Protein AF-A0A3A8SS41-F1 (afdb_monomer)

Sequence (146 aa):
SRAIELEPREVLAYDTLGFSLFLRGLQVAREGGDPGASWDESMAQLTRALELEPAYPWGHNDLALVHRWKGNHQREHGLDPRPEYEASGKHLRLALRTDPRYLFAHSNLAELHNSLGTYALSRGEDPSPDVERALEAGRGALALDG

pLDDT: mean 94.6, std 9.31, range [52.91, 98.88]

Foldseek 3Di:
DVPVVVLVVLLVVLLVQLLVLLVVLVVCVVVVHHSVVSLVSSLVSLVVSCVSPVQDLSSLQSLLVSLLVVLVSCVVVVHHSVVSLVSSLVSLVSSCVSPVLPLSSLQSLLVSLVSVLVSCVVVVHHSVVSNVRSVVSVVSNVVNVD

Nearest PDB structures (foldseek):
  8rcn-assembly1_B  TM=4.736E-01  e=1.202E+00  Homo sapiens
  5wby-assembly2_A  TM=5.026E-01  e=1.960E+00  Homo sapiens
  9f44-assembly1_A  TM=5.023E-01  e=3.043E+00  Homo sapiens
  7owg-assembly1_B-2  TM=3.528E-01  e=2.269E+00  Homo sapiens
  7uxh-assembly1_C  TM=4.834E-01  e=4.961E+00  Homo sapiens

Mean predicted aligned error: 3.71 Å

Solvent-accessible surface area (backbone atoms only — not comparable to full-atom values): 7180 Å² total; per-residue (Å²): 122,74,64,75,66,46,55,61,54,49,30,52,49,26,32,53,51,11,52,53,29,36,52,50,16,53,51,33,43,75,72,73,46,84,26,61,68,34,40,56,51,12,46,53,28,22,47,52,18,36,74,76,38,77,67,46,38,63,43,26,37,51,47,16,49,50,26,40,53,51,14,50,51,30,45,78,70,74,43,86,24,61,70,30,42,51,51,13,56,51,24,25,55,49,16,38,69,65,37,78,78,43,48,67,38,27,45,50,44,15,54,49,22,50,52,50,19,53,51,29,48,77,70,76,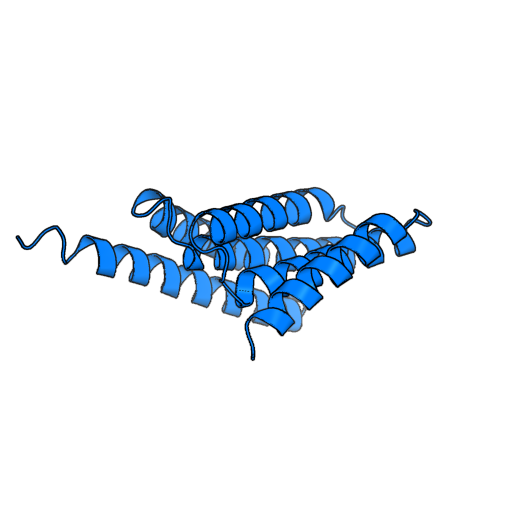43,84,28,62,74,28,51,53,49,15,52,52,23,41,51,55,26,58,70,66,78,110

Radius of gyration: 16.07 Å; Cα contacts (8 Å, |Δi|>4): 189; chains: 1; bounding box: 40×31×52 Å

Secondary structure (DSSP, 8-state):
--HHHHHHHHHHHHHHHHHHHHHHHHHHHHTTS--HHHHHHHHHHHHHHHHH-TT-HHHHHHHHHHHHHHHHHHHHTTS--HHHHHHHHHHHHHHHHH-TT-HHHHHHHHHHHHHHHHHHHHTT---HHHHHHHHHHHHHHHTT--

Structure (mmCIF, N/CA/C/O backbone):
data_AF-A0A3A8SS41-F1
#
_entry.id   AF-A0A3A8SS41-F1
#
loop_
_atom_site.group_PDB
_atom_site.id
_atom_site.type_symbol
_atom_site.label_atom_id
_atom_site.label_alt_id
_atom_site.label_comp_id
_atom_site.label_asym_id
_atom_site.label_entity_id
_atom_site.label_seq_id
_atom_site.pdbx_PDB_ins_code
_atom_site.Cartn_x
_atom_site.Cartn_y
_atom_site.Cartn_z
_atom_site.occupancy
_atom_site.B_iso_or_equiv
_atom_site.auth_seq_id
_atom_site.auth_comp_id
_atom_site.auth_asym_id
_atom_site.auth_atom_id
_atom_site.pdbx_PDB_model_num
ATOM 1 N N . SER A 1 1 ? -19.597 -3.475 32.213 1.00 52.91 1 SER A N 1
ATOM 2 C CA . SER A 1 1 ? -18.254 -3.971 31.849 1.00 52.91 1 SER A CA 1
ATOM 3 C C . SER A 1 1 ? -17.544 -2.889 31.050 1.00 52.91 1 SER A C 1
ATOM 5 O O . SER A 1 1 ? -17.766 -2.762 29.861 1.00 52.91 1 SER A O 1
ATOM 7 N N . ARG A 1 2 ? -16.735 -2.059 31.716 1.00 55.97 2 ARG A N 1
ATOM 8 C CA . ARG A 1 2 ? -16.089 -0.871 31.122 1.00 55.97 2 ARG A CA 1
ATOM 9 C C . ARG A 1 2 ? -14.870 -1.199 30.238 1.00 55.97 2 ARG A C 1
ATOM 11 O O . ARG A 1 2 ? -14.424 -0.335 29.505 1.00 55.97 2 ARG A O 1
ATOM 18 N N . ALA A 1 3 ? -14.357 -2.432 30.302 1.00 56.19 3 ALA A N 1
ATOM 19 C CA . ALA A 1 3 ? -13.205 -2.893 29.520 1.00 56.19 3 ALA A CA 1
ATOM 20 C C . ALA A 1 3 ? -13.540 -3.112 28.029 1.00 56.19 3 ALA A C 1
ATOM 22 O O . ALA A 1 3 ? -12.840 -2.593 27.171 1.00 56.19 3 ALA A O 1
ATOM 23 N N . ILE A 1 4 ? -14.682 -3.748 27.731 1.00 57.75 4 ILE A N 1
ATOM 24 C CA . ILE A 1 4 ? -15.113 -4.054 26.350 1.00 57.75 4 ILE A CA 1
ATOM 25 C C . ILE A 1 4 ? -15.440 -2.779 25.549 1.00 57.75 4 ILE A C 1
ATOM 27 O O . ILE A 1 4 ? -15.385 -2.799 24.334 1.00 57.75 4 ILE A O 1
ATOM 31 N N . GLU A 1 5 ? -15.774 -1.655 26.193 1.00 60.91 5 GLU A N 1
ATOM 32 C CA . GLU A 1 5 ? -16.022 -0.377 25.497 1.00 60.91 5 GLU A CA 1
ATOM 33 C C . GLU A 1 5 ? -14.745 0.446 25.251 1.00 60.91 5 GLU A C 1
ATOM 35 O O . GLU A 1 5 ? -14.749 1.340 24.403 1.00 60.91 5 GLU A O 1
ATOM 40 N N . LEU A 1 6 ? -13.664 0.184 25.994 1.00 62.69 6 LEU A N 1
ATOM 41 C CA . LEU A 1 6 ? -12.389 0.889 25.833 1.00 62.69 6 LEU A CA 1
ATOM 42 C C . LEU A 1 6 ? -11.565 0.281 24.696 1.00 62.69 6 LEU A C 1
ATOM 44 O O . LEU A 1 6 ? -11.049 1.031 23.872 1.00 62.69 6 LEU A O 1
ATOM 48 N N . GLU A 1 7 ? -11.537 -1.049 24.595 1.00 69.00 7 GLU A N 1
ATOM 49 C CA . GLU A 1 7 ? -10.783 -1.777 23.564 1.00 69.00 7 GLU A CA 1
ATOM 50 C C . GLU A 1 7 ? -11.150 -1.341 22.121 1.00 69.00 7 GLU A C 1
ATOM 52 O O . GLU A 1 7 ? -10.243 -0.966 21.378 1.00 69.00 7 GLU A O 1
ATOM 57 N N . PRO A 1 8 ? -12.435 -1.222 21.716 1.00 79.75 8 PRO A N 1
ATOM 58 C CA . PRO A 1 8 ? -12.802 -0.740 20.381 1.00 79.75 8 PRO A CA 1
ATOM 59 C C . PRO A 1 8 ? -12.401 0.715 20.118 1.00 79.75 8 PRO A C 1
ATOM 61 O O . PRO A 1 8 ? -12.107 1.091 18.986 1.00 79.75 8 PRO A O 1
ATOM 64 N N . ARG A 1 9 ? -12.389 1.568 21.153 1.00 85.62 9 ARG A N 1
ATOM 65 C CA . ARG A 1 9 ? -11.980 2.974 21.001 1.00 85.62 9 ARG A CA 1
ATOM 66 C C . ARG A 1 9 ? -10.470 3.095 20.837 1.00 85.62 9 ARG A C 1
ATOM 68 O O . ARG A 1 9 ? -10.023 3.993 20.130 1.00 85.62 9 ARG A O 1
ATOM 75 N N . GLU A 1 10 ? -9.705 2.207 21.464 1.00 89.88 10 GLU A N 1
ATOM 76 C CA . GLU A 1 10 ? -8.253 2.138 21.305 1.00 89.88 10 GLU A CA 1
ATOM 77 C C . GLU A 1 10 ? -7.859 1.611 19.920 1.00 89.88 10 GLU A C 1
ATOM 79 O O . GLU A 1 10 ? -7.021 2.239 19.272 1.00 89.88 10 GLU A O 1
ATOM 84 N N . VAL A 1 11 ? -8.520 0.558 19.413 1.00 94.06 11 VAL A N 1
ATOM 85 C CA . VAL A 1 11 ? -8.334 0.067 18.029 1.00 94.06 11 VAL A CA 1
ATOM 86 C C . VAL A 1 11 ? -8.524 1.209 17.027 1.00 94.06 11 VAL A C 1
ATOM 88 O O . VAL A 1 11 ? -7.619 1.506 16.248 1.00 94.06 11 VAL A O 1
ATOM 91 N N . LEU A 1 12 ? -9.658 1.915 17.107 1.00 94.62 12 LEU A N 1
ATOM 92 C CA . LEU A 1 12 ? -9.967 3.037 16.214 1.00 94.62 12 LEU A CA 1
ATOM 93 C C . LEU A 1 12 ? -8.985 4.210 16.355 1.00 94.62 12 LEU A C 1
ATOM 95 O O . LEU A 1 12 ? -8.708 4.896 15.372 1.00 94.62 12 LEU A O 1
ATOM 99 N N . ALA A 1 13 ? -8.466 4.473 17.558 1.00 96.44 13 ALA A N 1
ATOM 100 C CA . ALA A 1 13 ? -7.509 5.555 17.783 1.00 96.44 13 ALA A CA 1
ATOM 101 C C . ALA A 1 13 ? -6.159 5.271 17.110 1.00 96.44 13 ALA A C 1
ATOM 103 O O . ALA A 1 13 ? -5.621 6.147 16.427 1.00 96.44 13 ALA A O 1
ATOM 104 N N . TYR A 1 14 ? -5.639 4.051 17.268 1.00 98.12 14 TYR A N 1
ATOM 105 C CA . TYR A 1 14 ? -4.415 3.612 16.597 1.00 98.12 14 TYR A CA 1
ATOM 106 C C . TYR A 1 14 ? -4.580 3.579 15.075 1.00 98.12 14 TYR A C 1
ATOM 108 O O . TYR A 1 14 ? -3.704 4.062 14.358 1.00 98.12 14 TYR A O 1
ATOM 116 N N . ASP A 1 15 ? -5.725 3.092 14.597 1.00 97.81 15 ASP A N 1
ATOM 117 C CA . ASP A 1 15 ? -6.081 3.067 13.178 1.00 97.81 15 ASP A CA 1
ATOM 118 C C . ASP A 1 15 ? -6.110 4.479 12.572 1.00 97.81 15 ASP A C 1
ATOM 120 O O . ASP A 1 15 ? -5.375 4.792 11.635 1.00 97.81 15 ASP A O 1
ATOM 124 N N . THR A 1 16 ? -6.858 5.391 13.199 1.00 98.00 16 THR A N 1
ATOM 125 C CA . THR A 1 16 ? -6.997 6.785 12.746 1.00 98.00 16 THR A CA 1
ATOM 126 C C . THR A 1 16 ? -5.660 7.528 12.736 1.00 98.00 16 THR A C 1
ATOM 128 O O . THR A 1 16 ? -5.365 8.283 11.801 1.00 98.00 16 THR A O 1
ATOM 131 N N . LEU A 1 17 ? -4.833 7.342 13.771 1.00 98.31 17 LEU A N 1
ATOM 132 C CA . LEU A 1 17 ? -3.500 7.940 13.824 1.00 98.31 17 LEU A CA 1
ATOM 133 C C . LEU A 1 17 ? -2.602 7.370 12.720 1.00 98.31 17 LEU A C 1
ATOM 135 O O . LEU A 1 17 ? -1.947 8.134 12.008 1.00 98.31 17 LEU A O 1
ATOM 139 N N . GLY A 1 18 ? -2.614 6.047 12.545 1.00 98.56 18 GLY A N 1
ATOM 140 C CA . GLY A 1 18 ? -1.885 5.360 11.487 1.00 98.56 18 GLY A CA 1
ATOM 141 C C . GLY A 1 18 ? -2.261 5.870 10.099 1.00 98.56 18 GLY A C 1
ATOM 142 O O . GLY A 1 18 ? -1.379 6.247 9.322 1.00 98.56 18 GLY A O 1
ATOM 143 N N . PHE A 1 19 ? -3.555 5.985 9.807 1.00 98.38 19 PHE A N 1
ATOM 144 C CA . PHE A 1 19 ? -4.043 6.516 8.536 1.00 98.38 19 PHE A CA 1
ATOM 145 C C . PHE A 1 19 ? -3.651 7.989 8.326 1.00 98.38 19 PHE A C 1
ATOM 147 O O . PHE A 1 19 ? -3.231 8.386 7.239 1.00 98.38 19 PHE A O 1
ATOM 154 N N . SER A 1 20 ? -3.694 8.808 9.380 1.00 98.62 20 SER A N 1
ATOM 155 C CA . SER A 1 20 ? -3.270 10.215 9.310 1.00 98.62 20 SER A CA 1
ATOM 156 C C . SER A 1 20 ? -1.776 10.359 8.980 1.00 98.62 20 SER A C 1
ATOM 158 O O . SER A 1 20 ? -1.389 11.204 8.169 1.00 98.62 20 SER A O 1
ATOM 160 N N . LEU A 1 21 ? -0.929 9.506 9.564 1.00 98.81 21 LEU A N 1
ATOM 161 C CA . LEU A 1 21 ? 0.504 9.434 9.259 1.00 98.81 21 LEU A CA 1
ATOM 162 C C . LEU A 1 21 ? 0.761 8.948 7.827 1.00 98.81 21 LEU A C 1
ATOM 164 O O . LEU A 1 21 ? 1.640 9.474 7.142 1.00 98.81 21 LEU A O 1
ATOM 168 N N . PHE A 1 22 ? -0.046 8.008 7.335 1.00 98.69 22 PHE A N 1
ATOM 169 C CA . PHE A 1 22 ? -0.003 7.582 5.939 1.00 98.69 22 PHE A CA 1
ATOM 170 C C . PHE A 1 22 ? -0.288 8.747 4.980 1.00 98.69 22 PHE A C 1
ATOM 172 O O . PHE A 1 22 ? 0.494 8.981 4.053 1.00 98.69 22 PHE A O 1
ATOM 179 N N . LEU A 1 23 ? -1.350 9.522 5.234 1.00 98.44 23 LEU A N 1
ATOM 180 C CA . LEU A 1 23 ? -1.683 10.710 4.440 1.00 98.44 23 LEU A CA 1
ATOM 181 C C . LEU A 1 23 ? -0.564 11.759 4.474 1.00 98.44 23 LEU A C 1
ATOM 183 O O . LEU A 1 23 ? -0.248 12.355 3.442 1.00 98.44 23 LEU A O 1
ATOM 187 N N . ARG A 1 24 ? 0.085 11.950 5.630 1.00 98.31 24 ARG A N 1
ATOM 188 C CA . ARG A 1 24 ? 1.275 12.806 5.742 1.00 98.31 24 ARG A CA 1
ATOM 189 C C . ARG A 1 24 ? 2.410 12.306 4.848 1.00 98.31 24 ARG A C 1
ATOM 191 O O . ARG A 1 24 ? 3.000 13.107 4.130 1.00 98.31 24 ARG A O 1
ATOM 198 N N . GLY A 1 25 ? 2.690 11.003 4.852 1.00 98.31 25 GLY A N 1
ATOM 199 C CA . GLY A 1 25 ? 3.692 10.403 3.970 1.00 98.31 25 GLY A CA 1
ATOM 200 C C . GLY A 1 25 ? 3.365 10.611 2.488 1.00 98.31 25 GLY A C 1
ATOM 201 O O . GLY A 1 25 ? 4.237 11.004 1.720 1.00 98.31 25 GLY A O 1
ATOM 202 N N . LEU A 1 26 ? 2.098 10.454 2.084 1.00 97.94 26 LEU A N 1
ATOM 203 C CA . LEU A 1 26 ? 1.675 10.763 0.712 1.00 97.94 26 LEU A CA 1
ATOM 204 C C . LEU A 1 26 ? 1.921 12.227 0.336 1.00 97.94 26 LEU A C 1
ATOM 206 O O . LEU A 1 26 ? 2.354 12.498 -0.783 1.00 97.94 26 LEU A O 1
ATOM 210 N N . GLN A 1 27 ? 1.647 13.162 1.248 1.00 98.06 27 GLN A N 1
ATOM 211 C CA . GLN A 1 27 ? 1.910 14.580 1.009 1.00 98.06 27 GLN A CA 1
ATOM 212 C C . GLN A 1 27 ? 3.407 14.839 0.811 1.00 98.06 27 GLN A C 1
ATOM 214 O O . GLN A 1 27 ? 3.788 15.454 -0.181 1.00 98.06 27 GLN A O 1
ATOM 219 N N . VAL A 1 28 ? 4.250 14.305 1.699 1.00 97.94 28 VAL A N 1
ATOM 220 C CA . VAL A 1 28 ? 5.712 14.445 1.609 1.00 97.94 28 VAL A CA 1
ATOM 221 C C . VAL A 1 28 ? 6.244 13.864 0.296 1.00 97.94 28 VAL A C 1
ATOM 223 O O . VAL A 1 28 ? 7.025 14.521 -0.388 1.00 97.94 28 VAL A O 1
ATOM 226 N N . ALA A 1 29 ? 5.780 12.675 -0.104 1.00 96.19 29 ALA A N 1
ATOM 227 C CA . ALA A 1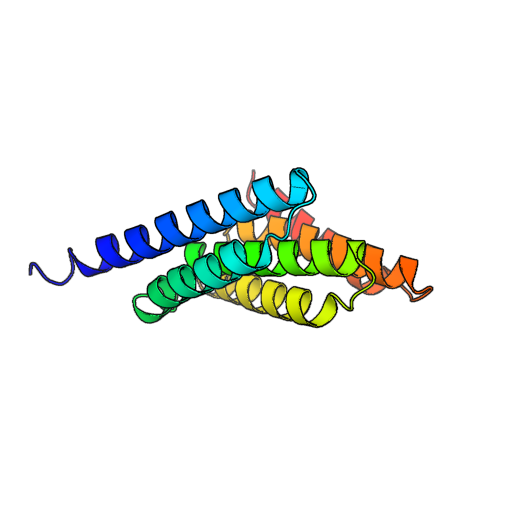 29 ? 6.182 12.048 -1.363 1.00 96.19 29 ALA A CA 1
ATOM 228 C C . ALA A 1 29 ? 5.799 12.902 -2.587 1.00 96.19 29 ALA A C 1
ATOM 230 O O . ALA A 1 29 ? 6.594 13.050 -3.512 1.00 96.19 29 ALA A O 1
ATOM 231 N N . ARG A 1 30 ? 4.601 13.507 -2.588 1.00 95.00 30 ARG A N 1
ATOM 232 C CA . ARG A 1 30 ? 4.140 14.402 -3.670 1.00 95.00 30 ARG A CA 1
ATOM 233 C C . ARG A 1 30 ? 4.963 15.681 -3.780 1.00 95.00 30 ARG A C 1
ATOM 235 O O . ARG A 1 30 ? 5.099 16.222 -4.872 1.00 95.00 30 ARG A O 1
ATOM 242 N N . GLU A 1 31 ? 5.501 16.155 -2.664 1.00 96.62 31 GLU A N 1
ATOM 243 C CA . GLU A 1 31 ? 6.398 17.312 -2.605 1.00 96.62 31 GLU A CA 1
ATOM 244 C C . GLU A 1 31 ? 7.853 16.952 -2.961 1.00 96.62 31 GLU A C 1
ATOM 246 O O . GLU A 1 31 ? 8.716 17.828 -2.980 1.00 96.62 31 GLU A O 1
ATOM 251 N N . GLY A 1 32 ? 8.136 15.678 -3.266 1.00 94.12 32 GLY A N 1
ATOM 252 C CA . GLY A 1 32 ? 9.475 15.183 -3.590 1.00 94.12 32 GLY A CA 1
ATOM 253 C C . GLY A 1 32 ? 10.374 14.959 -2.369 1.00 94.12 32 GLY A C 1
ATOM 254 O O . GLY A 1 32 ? 11.584 14.808 -2.527 1.00 94.12 32 GLY A O 1
ATOM 255 N N . GLY A 1 33 ? 9.809 14.968 -1.159 1.00 95.56 33 GLY A N 1
ATOM 256 C CA . GLY A 1 33 ? 10.519 14.627 0.072 1.00 95.56 33 GLY A CA 1
ATOM 257 C C . GLY A 1 33 ? 10.582 13.118 0.329 1.00 95.56 33 GLY A C 1
ATOM 258 O O . GLY A 1 33 ? 10.008 12.324 -0.413 1.00 95.56 33 GLY A O 1
ATOM 259 N N . ASP A 1 34 ? 11.251 12.730 1.420 1.00 95.44 34 ASP A N 1
ATOM 260 C CA . ASP A 1 34 ? 11.323 11.341 1.890 1.00 95.44 34 ASP A CA 1
ATOM 261 C C . ASP A 1 34 ? 10.136 11.009 2.821 1.00 95.44 34 ASP A C 1
ATOM 263 O O . ASP A 1 34 ? 10.072 11.512 3.951 1.00 95.44 34 ASP A O 1
ATOM 267 N N . PRO A 1 35 ? 9.181 10.169 2.383 1.00 97.12 35 PRO A N 1
ATOM 268 C CA . PRO A 1 35 ? 8.011 9.805 3.174 1.00 97.12 35 PRO A CA 1
ATOM 269 C C . PRO A 1 35 ? 8.286 8.696 4.203 1.00 97.12 35 PRO A C 1
ATOM 271 O O . PRO A 1 35 ? 7.398 8.396 5.009 1.00 97.12 35 PRO A O 1
ATOM 274 N N . GLY A 1 36 ? 9.478 8.081 4.191 1.00 95.44 36 GLY A N 1
ATOM 275 C CA . GLY A 1 36 ? 9.784 6.826 4.882 1.00 95.44 36 GLY A CA 1
ATOM 276 C C . GLY A 1 36 ? 9.433 6.846 6.365 1.00 95.44 36 GLY A C 1
ATOM 277 O O . GLY A 1 36 ? 8.696 5.982 6.831 1.00 95.44 36 GLY A O 1
ATOM 278 N N . ALA A 1 37 ? 9.846 7.892 7.086 1.00 96.62 37 ALA A N 1
ATOM 279 C CA . ALA A 1 37 ? 9.554 8.020 8.514 1.00 96.62 37 ALA A CA 1
ATOM 280 C C . ALA A 1 37 ? 8.044 8.075 8.819 1.00 96.62 37 ALA A C 1
ATOM 282 O O . ALA A 1 37 ? 7.592 7.479 9.794 1.00 96.62 37 ALA A O 1
ATOM 283 N N . SER A 1 38 ? 7.252 8.752 7.976 1.00 98.12 38 SER A N 1
ATOM 284 C CA . SER A 1 38 ? 5.796 8.842 8.175 1.00 98.12 38 SER A CA 1
ATOM 285 C C . SER A 1 38 ? 5.110 7.504 7.902 1.00 98.12 38 SER A C 1
ATOM 287 O O . SER A 1 38 ? 4.182 7.127 8.615 1.00 98.12 38 SER A O 1
ATOM 289 N N . TRP A 1 39 ? 5.568 6.763 6.891 1.00 98.44 39 TRP A N 1
ATOM 290 C CA . TRP A 1 39 ? 5.039 5.432 6.594 1.00 98.44 39 TRP A CA 1
ATOM 291 C C . TRP A 1 39 ? 5.449 4.386 7.628 1.00 98.44 39 TRP A C 1
ATOM 293 O O . TRP A 1 39 ? 4.617 3.566 8.006 1.00 98.44 39 TRP A O 1
ATOM 303 N N . ASP A 1 40 ? 6.678 4.431 8.138 1.00 98.25 40 ASP A N 1
ATOM 304 C CA . ASP A 1 40 ? 7.124 3.511 9.186 1.00 98.25 40 ASP A CA 1
ATOM 305 C C . ASP A 1 40 ? 6.355 3.743 10.497 1.00 98.25 40 ASP A C 1
ATOM 307 O O . ASP A 1 40 ? 5.903 2.786 11.131 1.00 98.25 40 ASP A O 1
ATOM 311 N N . GLU A 1 41 ? 6.111 5.004 10.870 1.00 98.44 41 GLU A N 1
ATOM 312 C CA . GLU A 1 41 ? 5.271 5.324 12.028 1.00 98.44 41 GLU A CA 1
ATOM 313 C C . GLU A 1 41 ? 3.805 4.924 11.796 1.00 98.44 41 GLU A C 1
ATOM 315 O O . GLU A 1 41 ? 3.177 4.355 12.690 1.00 98.44 41 GLU A O 1
ATOM 320 N N . SER A 1 42 ? 3.273 5.143 10.587 1.00 98.81 42 SER A N 1
ATOM 321 C CA . SER A 1 42 ? 1.933 4.690 10.195 1.00 98.81 42 SER A CA 1
ATOM 322 C C . SER A 1 42 ? 1.766 3.180 10.390 1.00 98.81 42 SER A C 1
ATOM 324 O O . SER A 1 42 ? 0.841 2.749 11.082 1.00 98.81 42 SER A O 1
ATOM 326 N N . MET A 1 43 ? 2.702 2.377 9.869 1.00 98.81 43 MET A N 1
ATOM 327 C CA . MET A 1 43 ? 2.680 0.921 10.036 1.00 98.81 43 MET A CA 1
ATOM 328 C C . MET A 1 43 ? 2.762 0.508 11.505 1.00 98.81 43 MET A C 1
ATOM 330 O O . MET A 1 43 ? 2.084 -0.439 11.904 1.00 98.81 43 MET A O 1
ATOM 334 N N . ALA A 1 44 ? 3.549 1.214 12.324 1.00 98.62 44 ALA A N 1
ATOM 335 C CA . ALA A 1 44 ? 3.639 0.928 13.752 1.00 98.62 44 ALA A CA 1
ATOM 336 C C . ALA A 1 44 ? 2.286 1.114 14.458 1.00 98.62 44 ALA A C 1
ATOM 338 O O . ALA A 1 44 ? 1.879 0.236 15.218 1.00 98.62 44 ALA A O 1
ATOM 339 N N . GLN A 1 45 ? 1.561 2.205 14.181 1.00 98.62 45 GLN A N 1
ATOM 340 C CA . GLN A 1 45 ? 0.249 2.441 14.798 1.00 98.62 45 GLN A CA 1
ATOM 341 C C . GLN A 1 45 ? -0.809 1.459 14.289 1.00 98.62 45 GLN A C 1
ATOM 343 O O . GLN A 1 45 ? -1.518 0.855 15.090 1.00 98.62 45 GLN A O 1
ATOM 348 N N . LEU A 1 46 ? -0.863 1.207 12.980 1.00 98.50 46 LEU A N 1
ATOM 349 C CA . LEU A 1 46 ? -1.788 0.220 12.413 1.00 98.50 46 LEU A CA 1
ATOM 350 C C . LEU A 1 46 ? -1.512 -1.197 12.947 1.00 98.50 46 LEU A C 1
ATOM 352 O O . LEU A 1 46 ? -2.437 -1.967 13.197 1.00 98.50 46 LEU A O 1
ATOM 356 N N . THR A 1 47 ? -0.244 -1.534 13.201 1.00 98.50 47 THR A N 1
ATOM 357 C CA . THR A 1 47 ? 0.124 -2.801 13.851 1.00 98.50 47 THR A CA 1
ATOM 358 C C . THR A 1 47 ? -0.407 -2.868 15.281 1.00 98.50 47 THR A C 1
ATOM 360 O O . THR A 1 47 ? -0.922 -3.912 15.667 1.00 98.50 47 THR A O 1
ATOM 363 N N . ARG A 1 48 ? -0.378 -1.770 16.054 1.00 98.06 48 ARG A N 1
ATOM 364 C CA . ARG A 1 48 ? -1.005 -1.731 17.391 1.00 98.06 48 ARG A CA 1
ATOM 365 C C . ARG A 1 48 ? -2.512 -1.964 17.334 1.00 98.06 48 ARG A C 1
ATOM 367 O O . ARG A 1 48 ? -3.026 -2.712 18.159 1.00 98.06 48 ARG A O 1
ATOM 374 N N . ALA A 1 49 ? -3.206 -1.399 16.344 1.00 97.44 49 ALA A N 1
ATOM 375 C CA . ALA A 1 49 ? -4.629 -1.681 16.143 1.00 97.44 49 ALA A CA 1
ATOM 376 C C . ALA A 1 49 ? -4.880 -3.186 15.920 1.00 97.44 49 ALA A C 1
ATOM 378 O O . ALA A 1 49 ? -5.791 -3.755 16.515 1.00 97.44 49 ALA A O 1
ATOM 379 N N . LEU A 1 50 ? -4.029 -3.853 15.134 1.00 97.12 50 LEU A N 1
ATOM 380 C CA . LEU A 1 50 ? -4.136 -5.291 14.853 1.00 97.12 50 LEU A CA 1
ATOM 381 C C . LEU A 1 50 ? -3.634 -6.202 15.983 1.00 97.12 50 LEU A C 1
ATOM 383 O O . LEU A 1 50 ? -4.029 -7.362 16.044 1.00 97.12 50 LEU A O 1
ATOM 387 N N . GLU A 1 51 ? -2.771 -5.718 16.876 1.00 96.88 51 GLU A N 1
ATOM 388 C CA . GLU A 1 51 ? -2.429 -6.432 18.113 1.00 96.88 51 GLU A CA 1
ATOM 389 C C . GLU A 1 51 ? -3.636 -6.506 19.060 1.00 96.88 51 GLU A C 1
ATOM 391 O O . GLU A 1 51 ? -3.820 -7.519 19.734 1.00 96.88 51 GLU A O 1
ATOM 396 N N . LEU A 1 52 ? -4.462 -5.453 19.086 1.00 95.75 52 LEU A N 1
ATOM 397 C CA . LEU A 1 52 ? -5.701 -5.394 19.865 1.00 95.75 52 LEU A CA 1
ATOM 398 C C . LEU A 1 52 ? -6.842 -6.164 19.185 1.00 95.75 52 LEU A C 1
ATOM 400 O O . LEU A 1 52 ? -7.553 -6.921 19.843 1.00 95.75 52 LEU A O 1
ATOM 404 N N . GLU A 1 53 ? -6.991 -6.017 17.866 1.00 96.19 53 GLU A N 1
ATOM 405 C CA . GLU A 1 53 ? -8.013 -6.708 17.076 1.00 96.19 53 GLU A CA 1
ATOM 406 C C . GLU A 1 53 ? -7.412 -7.354 15.808 1.00 96.19 53 GLU A C 1
ATOM 408 O O . GLU A 1 53 ? -7.432 -6.769 14.722 1.00 96.19 53 GLU A O 1
ATOM 413 N N . PRO A 1 54 ? -6.916 -8.607 15.895 1.00 96.69 54 PRO A N 1
ATOM 414 C CA . PRO A 1 54 ? -6.234 -9.271 14.777 1.00 96.69 54 PRO A CA 1
ATOM 415 C C . PRO A 1 54 ? -7.093 -9.541 13.541 1.00 96.69 54 PRO A C 1
ATOM 417 O O . PRO A 1 54 ? -6.553 -9.849 12.483 1.00 96.69 54 PRO A O 1
ATOM 420 N N . ALA A 1 55 ? -8.420 -9.497 13.676 1.00 95.56 55 ALA A N 1
ATOM 421 C CA . ALA A 1 55 ? -9.356 -9.722 12.580 1.00 95.56 55 ALA A CA 1
ATOM 422 C C . ALA A 1 55 ? -9.906 -8.414 11.990 1.00 95.56 55 ALA A C 1
ATOM 424 O O . ALA A 1 55 ? -10.774 -8.488 11.128 1.00 95.56 55 ALA A O 1
ATOM 425 N N . TYR A 1 56 ? -9.415 -7.242 12.403 1.00 96.69 56 TYR A N 1
ATOM 426 C CA . TYR A 1 56 ? -9.946 -5.943 11.990 1.00 96.69 56 TYR A CA 1
ATOM 427 C C . TYR A 1 56 ? -9.679 -5.658 10.494 1.00 96.69 56 TYR A C 1
ATOM 429 O O . TYR A 1 56 ? -8.530 -5.433 10.090 1.00 96.69 56 TYR A O 1
ATOM 437 N N . PRO A 1 57 ? -10.713 -5.668 9.625 1.00 96.94 57 PRO A N 1
ATOM 438 C CA . PRO A 1 57 ? -10.512 -5.611 8.179 1.00 96.94 57 PRO A CA 1
ATOM 439 C C . PRO A 1 57 ? -10.009 -4.243 7.701 1.00 96.94 57 PRO A C 1
ATOM 441 O O . PRO A 1 57 ? -9.268 -4.186 6.718 1.00 96.94 57 PRO A O 1
ATOM 444 N N . TRP A 1 58 ? -10.364 -3.150 8.387 1.00 97.56 58 TRP A N 1
ATOM 445 C CA . TRP A 1 58 ? -9.916 -1.801 8.023 1.00 97.56 58 TRP A CA 1
ATOM 446 C C . TRP A 1 58 ? -8.424 -1.616 8.309 1.00 97.56 58 TRP A C 1
ATOM 448 O O . TRP A 1 58 ? -7.692 -1.265 7.391 1.00 97.56 58 TRP A O 1
ATOM 458 N N . GLY A 1 59 ? -7.934 -2.008 9.491 1.00 97.75 59 GLY A N 1
ATOM 459 C CA . GLY A 1 59 ? -6.503 -1.923 9.812 1.00 97.75 59 GLY A CA 1
ATOM 460 C C . GLY A 1 59 ? -5.624 -2.772 8.884 1.00 97.75 59 GLY A C 1
ATOM 461 O O . GLY A 1 59 ? -4.530 -2.364 8.490 1.00 97.75 59 GLY A O 1
ATOM 462 N N . HIS A 1 60 ? -6.113 -3.941 8.454 1.00 98.75 60 HIS A N 1
ATOM 463 C CA . HIS A 1 60 ? -5.445 -4.714 7.406 1.00 98.75 60 HIS A CA 1
ATOM 464 C C . HIS A 1 60 ? -5.456 -4.000 6.047 1.00 98.75 60 HIS A C 1
ATOM 466 O O . HIS A 1 60 ? -4.423 -3.945 5.383 1.00 98.75 60 HIS A O 1
ATOM 472 N N . ASN A 1 61 ? -6.586 -3.438 5.623 1.00 98.75 61 ASN A N 1
ATOM 473 C CA . ASN A 1 61 ? -6.644 -2.646 4.395 1.00 98.75 61 ASN A CA 1
ATOM 474 C C . ASN A 1 61 ? -5.686 -1.444 4.433 1.00 98.75 61 ASN A C 1
ATOM 476 O O . ASN A 1 61 ? -4.993 -1.186 3.451 1.00 98.75 61 ASN A O 1
ATOM 480 N N . ASP A 1 62 ? -5.585 -0.764 5.568 1.00 98.69 62 ASP A N 1
ATOM 481 C CA . ASP A 1 62 ? -4.757 0.428 5.712 1.00 98.69 62 ASP A CA 1
ATOM 482 C C . ASP A 1 62 ? -3.264 0.088 5.708 1.00 98.69 62 ASP A C 1
ATOM 484 O O . ASP A 1 62 ? -2.498 0.735 4.991 1.00 98.69 62 ASP A O 1
ATOM 488 N N . LEU A 1 63 ? -2.838 -1.005 6.361 1.00 98.81 63 LEU A N 1
ATOM 489 C CA . LEU A 1 63 ? -1.466 -1.513 6.197 1.00 98.81 63 LEU A CA 1
ATOM 490 C C . LEU A 1 63 ? -1.165 -1.859 4.740 1.00 98.81 63 LEU A C 1
ATOM 492 O O . LEU A 1 63 ? -0.078 -1.567 4.237 1.00 98.81 63 LEU A O 1
ATOM 496 N N . ALA A 1 64 ? -2.128 -2.459 4.037 1.00 98.81 64 ALA A N 1
ATOM 497 C CA . ALA A 1 64 ? -1.942 -2.778 2.633 1.00 98.81 64 ALA A CA 1
ATOM 498 C C . ALA A 1 64 ? -1.774 -1.534 1.756 1.00 98.81 64 ALA A C 1
ATOM 500 O O . ALA A 1 64 ? -0.992 -1.576 0.800 1.00 98.81 64 ALA A O 1
ATOM 501 N N . LEU A 1 65 ? -2.477 -0.441 2.071 1.00 98.81 65 LEU A N 1
ATOM 502 C CA . LEU A 1 65 ? -2.288 0.845 1.409 1.00 98.81 65 LEU A CA 1
ATOM 503 C C . LEU A 1 65 ? -0.871 1.368 1.641 1.00 98.81 65 LEU A C 1
ATOM 505 O O . LEU A 1 65 ? -0.191 1.675 0.662 1.00 98.81 65 LEU A O 1
ATOM 509 N N . VAL A 1 66 ? -0.399 1.409 2.891 1.00 98.75 66 VAL A N 1
ATOM 510 C CA . VAL A 1 66 ? 0.955 1.901 3.204 1.00 98.75 66 VAL A CA 1
ATOM 511 C C . VAL A 1 66 ? 2.011 1.117 2.427 1.00 98.75 66 VAL A C 1
ATOM 513 O O . VAL A 1 66 ? 2.817 1.719 1.716 1.00 98.75 66 VAL A O 1
ATOM 516 N N . HIS A 1 67 ? 1.948 -0.215 2.466 1.00 98.88 67 HIS A N 1
ATOM 517 C CA . HIS A 1 67 ? 2.851 -1.079 1.708 1.00 98.88 67 HIS A CA 1
ATOM 518 C C . HIS A 1 67 ? 2.769 -0.830 0.193 1.00 98.88 67 HIS A C 1
ATOM 520 O O . HIS A 1 67 ? 3.790 -0.627 -0.459 1.00 98.88 67 HIS A O 1
ATOM 526 N N . ARG A 1 68 ? 1.568 -0.765 -0.400 1.00 98.75 68 ARG A N 1
ATOM 527 C CA . ARG A 1 68 ? 1.427 -0.529 -1.850 1.00 98.75 68 ARG A CA 1
ATOM 528 C C . ARG A 1 68 ? 2.029 0.809 -2.275 1.00 98.75 68 ARG A C 1
ATOM 530 O O . ARG A 1 68 ? 2.696 0.877 -3.305 1.00 98.75 68 ARG A O 1
ATOM 537 N N . TRP A 1 69 ? 1.815 1.867 -1.497 1.00 98.50 69 TRP A N 1
ATOM 538 C CA . TRP A 1 69 ? 2.369 3.188 -1.795 1.00 98.50 69 TRP A CA 1
ATOM 539 C C . TRP A 1 69 ? 3.881 3.258 -1.566 1.00 98.50 69 TRP A C 1
ATOM 541 O O . TRP A 1 69 ? 4.578 3.849 -2.391 1.00 98.50 69 TRP A O 1
ATOM 551 N N . LYS A 1 70 ? 4.403 2.578 -0.539 1.00 98.44 70 LYS A N 1
ATOM 552 C CA . LYS A 1 70 ? 5.848 2.408 -0.334 1.00 98.44 70 LYS A CA 1
ATOM 553 C C . LYS A 1 70 ? 6.496 1.658 -1.499 1.00 98.44 70 LYS A C 1
ATOM 555 O O . LYS A 1 70 ? 7.508 2.118 -2.021 1.00 98.44 70 LYS A O 1
ATOM 560 N N . GLY A 1 71 ? 5.861 0.592 -1.987 1.00 98.25 71 GLY A N 1
ATOM 561 C CA . GLY A 1 71 ? 6.273 -0.122 -3.198 1.00 98.25 71 GLY A CA 1
ATOM 562 C C . GLY A 1 71 ? 6.217 0.754 -4.455 1.00 98.25 71 GLY A C 1
ATOM 563 O O . GLY A 1 71 ? 7.163 0.780 -5.235 1.00 98.25 71 GLY A O 1
ATOM 564 N N . ASN A 1 72 ? 5.157 1.544 -4.647 1.00 97.62 72 ASN A N 1
ATOM 565 C CA . ASN A 1 72 ? 5.084 2.484 -5.774 1.00 97.62 72 ASN A CA 1
ATOM 566 C C . ASN A 1 72 ? 6.232 3.503 -5.744 1.00 97.62 72 ASN A C 1
ATOM 568 O O . ASN A 1 72 ? 6.879 3.720 -6.766 1.00 97.62 72 ASN A O 1
ATOM 572 N N . HIS A 1 73 ? 6.526 4.063 -4.572 1.00 97.00 73 HIS A N 1
ATOM 573 C CA . HIS A 1 73 ? 7.632 4.997 -4.396 1.00 97.00 73 HIS A CA 1
ATOM 574 C C . HIS A 1 73 ? 8.991 4.330 -4.639 1.00 97.00 73 HIS A C 1
ATOM 576 O O . HIS A 1 73 ? 9.817 4.875 -5.366 1.00 97.00 73 HIS A O 1
ATOM 582 N N . GLN A 1 74 ? 9.211 3.119 -4.119 1.00 97.44 74 GLN A N 1
ATOM 583 C CA . GLN A 1 74 ? 10.404 2.318 -4.414 1.00 97.44 74 GLN A CA 1
ATOM 584 C C . GLN A 1 74 ? 10.579 2.106 -5.922 1.00 97.44 74 GLN A C 1
ATOM 586 O O . GLN A 1 74 ? 11.657 2.368 -6.455 1.00 97.44 74 GLN A O 1
ATOM 591 N N . ARG A 1 75 ? 9.509 1.711 -6.622 1.00 97.19 75 ARG A N 1
ATOM 592 C CA . ARG A 1 75 ? 9.503 1.531 -8.079 1.00 97.19 75 ARG A CA 1
ATOM 593 C C . ARG A 1 75 ? 9.896 2.813 -8.814 1.00 97.19 75 ARG A C 1
ATOM 595 O O . ARG A 1 75 ? 10.725 2.761 -9.718 1.00 97.19 75 ARG A O 1
ATOM 602 N N . GLU A 1 76 ? 9.321 3.950 -8.430 1.00 95.00 76 GLU A N 1
ATOM 603 C CA . GLU A 1 76 ? 9.626 5.268 -9.013 1.00 95.00 76 GLU A CA 1
ATOM 604 C C . GLU A 1 76 ? 11.093 5.680 -8.813 1.00 95.00 76 GLU A C 1
ATOM 606 O O . GLU A 1 76 ? 11.645 6.407 -9.636 1.00 95.00 76 GLU A O 1
ATOM 611 N N . HIS A 1 77 ? 11.746 5.154 -7.774 1.00 95.00 77 HIS A N 1
ATOM 612 C CA . HIS A 1 77 ? 13.155 5.39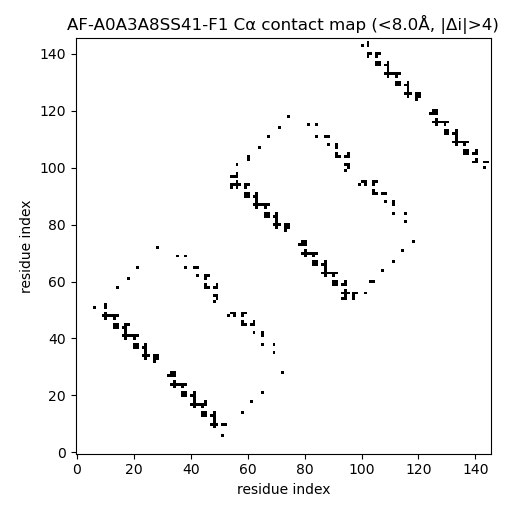7 -7.456 1.00 95.00 77 HIS A CA 1
ATOM 613 C C . HIS A 1 77 ? 14.089 4.265 -7.920 1.00 95.00 77 HIS A C 1
ATOM 615 O O . HIS A 1 77 ? 15.259 4.228 -7.540 1.00 95.00 77 HIS A O 1
ATOM 621 N N . GLY A 1 78 ? 13.599 3.337 -8.750 1.00 95.50 78 GLY A N 1
ATOM 622 C CA . GLY A 1 78 ? 14.404 2.248 -9.312 1.00 95.50 78 GLY A CA 1
ATOM 623 C C . GLY A 1 78 ? 14.774 1.140 -8.320 1.00 95.50 78 GLY A C 1
ATOM 624 O O . GLY A 1 78 ? 15.672 0.345 -8.599 1.00 95.50 78 GLY A O 1
ATOM 625 N N . LEU A 1 79 ? 14.097 1.075 -7.173 1.00 96.88 79 LEU A N 1
ATOM 626 C CA . LEU A 1 79 ? 14.227 0.002 -6.188 1.00 96.88 79 LEU A CA 1
ATOM 627 C C . LEU A 1 79 ? 13.258 -1.148 -6.510 1.00 96.88 79 LEU A C 1
ATOM 629 O O . LEU A 1 79 ? 12.318 -0.987 -7.288 1.00 96.88 79 LEU A O 1
ATOM 633 N N . ASP A 1 80 ? 13.490 -2.321 -5.913 1.00 97.31 80 ASP A N 1
ATOM 634 C CA . ASP A 1 80 ? 12.601 -3.481 -6.050 1.00 97.31 80 ASP A CA 1
ATOM 635 C C . ASP A 1 80 ? 11.356 -3.319 -5.156 1.00 97.31 80 ASP A C 1
ATOM 637 O O . ASP A 1 80 ? 11.493 -3.365 -3.932 1.00 97.31 80 ASP A O 1
ATOM 641 N N . PRO A 1 81 ? 10.149 -3.154 -5.730 1.00 98.56 81 PRO A N 1
ATOM 642 C CA . PRO A 1 81 ? 8.927 -2.930 -4.969 1.00 98.56 81 PRO A CA 1
ATOM 643 C C . PRO A 1 81 ? 8.235 -4.232 -4.542 1.00 98.56 81 PRO A C 1
ATOM 645 O O . PRO A 1 81 ? 7.241 -4.195 -3.813 1.00 98.56 81 PRO A O 1
ATOM 648 N N . ARG A 1 82 ? 8.709 -5.395 -5.018 1.00 98.31 82 ARG A N 1
ATOM 649 C CA . ARG A 1 82 ? 8.031 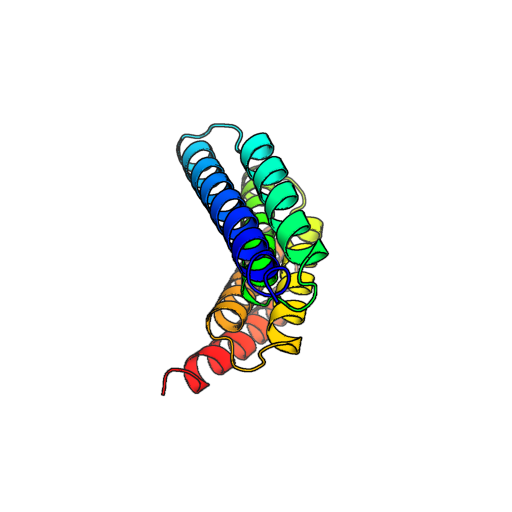-6.688 -4.827 1.00 98.31 82 ARG A CA 1
ATOM 650 C C . ARG A 1 82 ? 7.828 -7.062 -3.357 1.00 98.31 82 ARG A C 1
ATOM 652 O O . ARG A 1 82 ? 6.731 -7.531 -3.059 1.00 98.31 82 ARG A O 1
ATOM 659 N N . PRO A 1 83 ? 8.783 -6.834 -2.430 1.00 98.62 83 PRO A N 1
ATOM 660 C CA . PRO A 1 83 ? 8.557 -7.133 -1.015 1.00 98.62 83 PRO A CA 1
ATOM 661 C C . PRO A 1 83 ? 7.377 -6.352 -0.420 1.00 98.62 83 PRO A C 1
ATOM 663 O O . PRO A 1 83 ? 6.551 -6.913 0.299 1.00 98.62 83 PRO A O 1
ATOM 666 N N . GLU A 1 84 ? 7.251 -5.068 -0.763 1.00 98.75 84 GLU A N 1
ATOM 667 C CA . GLU A 1 84 ? 6.143 -4.233 -0.296 1.00 98.75 84 GLU A CA 1
ATOM 668 C C . GLU A 1 84 ? 4.818 -4.651 -0.951 1.00 98.75 84 GLU A C 1
ATOM 670 O O . GLU A 1 84 ? 3.783 -4.751 -0.293 1.00 98.75 84 GLU A O 1
ATOM 675 N N . TYR A 1 85 ? 4.833 -4.981 -2.243 1.00 98.81 85 TYR A N 1
ATOM 676 C CA . TYR A 1 85 ? 3.649 -5.504 -2.925 1.00 98.81 85 TYR A CA 1
ATOM 677 C C . TYR A 1 85 ? 3.181 -6.853 -2.356 1.00 98.81 85 TYR A C 1
ATOM 679 O O . TYR A 1 85 ? 1.977 -7.058 -2.180 1.00 98.81 85 TYR A O 1
ATOM 687 N N . GLU A 1 86 ? 4.099 -7.751 -1.992 1.00 98.75 86 GLU A N 1
ATOM 688 C CA . GLU A 1 86 ? 3.768 -9.012 -1.322 1.00 98.75 86 GLU A CA 1
ATOM 689 C C . GLU A 1 86 ? 3.106 -8.768 0.044 1.00 98.75 86 GLU A C 1
ATOM 691 O O . GLU A 1 86 ? 2.068 -9.371 0.354 1.00 98.75 86 GLU A O 1
ATOM 696 N N . ALA A 1 87 ? 3.658 -7.847 0.840 1.00 98.81 87 ALA A N 1
ATOM 697 C CA . ALA A 1 87 ? 3.089 -7.455 2.126 1.00 98.81 87 ALA A CA 1
ATOM 698 C C . ALA A 1 87 ? 1.681 -6.853 1.968 1.00 98.81 87 ALA A C 1
ATOM 700 O O . ALA A 1 87 ? 0.752 -7.256 2.676 1.00 98.81 87 ALA A O 1
ATOM 701 N N . SER A 1 88 ? 1.487 -5.977 0.976 1.00 98.88 88 SER A N 1
ATOM 702 C CA . SER A 1 88 ? 0.175 -5.420 0.632 1.00 98.88 88 SER A CA 1
ATOM 703 C C . SER A 1 88 ? -0.841 -6.520 0.302 1.00 98.88 88 SER A C 1
ATOM 705 O O . SER A 1 88 ? -1.905 -6.607 0.921 1.00 98.88 88 SER A O 1
ATOM 707 N N . GLY A 1 89 ? -0.483 -7.447 -0.591 1.00 98.75 89 GLY A N 1
ATOM 708 C CA . GLY A 1 89 ? -1.358 -8.552 -0.987 1.00 98.75 89 GLY A CA 1
ATOM 709 C C . GLY A 1 89 ? -1.672 -9.523 0.154 1.00 98.75 89 GLY A C 1
ATOM 710 O O . GLY A 1 89 ? -2.759 -10.105 0.201 1.00 98.75 89 GLY A O 1
ATOM 711 N N . LYS A 1 90 ? -0.751 -9.718 1.106 1.00 98.75 90 LYS A N 1
ATOM 712 C CA . LYS A 1 90 ? -1.007 -10.501 2.327 1.00 98.75 90 LYS A CA 1
ATOM 713 C C . LYS A 1 90 ? -2.087 -9.848 3.189 1.00 98.75 90 LYS A C 1
ATOM 715 O O . LYS A 1 90 ? -2.999 -10.548 3.634 1.00 98.75 90 LYS A O 1
ATOM 720 N N . HIS A 1 91 ? -1.995 -8.540 3.408 1.00 98.81 91 HIS A N 1
ATOM 721 C CA . HIS A 1 91 ? -2.937 -7.797 4.237 1.00 98.81 91 HIS A CA 1
ATOM 722 C C . HIS A 1 91 ? -4.324 -7.661 3.597 1.00 98.81 91 HIS A C 1
ATOM 724 O O . HIS A 1 91 ? -5.325 -7.883 4.274 1.00 98.81 91 HIS A O 1
ATOM 730 N N . LEU A 1 92 ? -4.415 -7.450 2.284 1.00 98.75 92 LEU A N 1
ATOM 731 C CA . LEU A 1 92 ? -5.712 -7.442 1.592 1.00 98.75 92 LEU A CA 1
ATOM 732 C C . LEU A 1 92 ? -6.415 -8.799 1.676 1.00 98.75 92 LEU A C 1
ATOM 734 O O . LEU A 1 92 ? -7.604 -8.875 1.979 1.00 98.75 92 LEU A O 1
ATOM 738 N N . ARG A 1 93 ? -5.669 -9.897 1.504 1.00 98.38 93 ARG A N 1
ATOM 739 C CA . ARG A 1 93 ? -6.207 -11.252 1.703 1.00 98.38 93 ARG A CA 1
ATOM 740 C C . ARG A 1 93 ? -6.598 -11.530 3.153 1.00 98.38 93 ARG A C 1
ATOM 742 O O . ARG A 1 93 ? -7.426 -12.401 3.382 1.00 98.38 93 ARG A O 1
ATOM 749 N N . LEU A 1 94 ? -5.975 -10.881 4.136 1.00 98.50 94 LEU A N 1
ATOM 750 C CA . LEU A 1 94 ? -6.395 -10.953 5.539 1.00 98.50 94 LEU A CA 1
ATOM 751 C C . LEU A 1 94 ? -7.726 -10.221 5.739 1.00 98.50 94 LEU A C 1
ATOM 753 O O . LEU A 1 94 ? -8.653 -10.823 6.272 1.00 98.50 94 LEU A O 1
ATOM 757 N N . ALA A 1 95 ? -7.852 -8.995 5.225 1.00 98.31 95 ALA A N 1
ATOM 758 C CA . ALA A 1 95 ? -9.097 -8.231 5.275 1.00 98.31 95 ALA A CA 1
ATOM 759 C C . ALA A 1 95 ? -10.269 -9.004 4.641 1.00 98.31 95 ALA A C 1
ATOM 761 O O . ALA A 1 95 ? -11.321 -9.138 5.260 1.00 98.31 95 ALA A O 1
ATOM 762 N N . LEU A 1 96 ? -10.053 -9.612 3.467 1.00 97.06 96 LEU A N 1
ATOM 763 C CA . LEU A 1 96 ? -11.062 -10.430 2.779 1.00 97.06 96 LEU A CA 1
ATOM 764 C C . LEU A 1 96 ? -11.377 -11.767 3.462 1.00 97.06 96 LEU A C 1
ATOM 766 O O . LEU A 1 96 ? -12.420 -12.355 3.186 1.00 97.06 96 LEU A O 1
ATOM 770 N N . ARG A 1 97 ? -10.501 -12.278 4.339 1.00 97.38 97 ARG A N 1
ATOM 771 C CA . ARG A 1 97 ? -10.843 -13.448 5.165 1.00 97.38 97 ARG A CA 1
ATOM 772 C C . ARG A 1 97 ? -11.832 -13.087 6.265 1.00 97.38 97 ARG A C 1
ATOM 774 O O . ARG A 1 97 ? -12.665 -13.928 6.590 1.00 97.38 97 ARG A O 1
ATOM 781 N N . THR A 1 98 ? -11.737 -11.881 6.823 1.00 96.31 98 THR A N 1
ATOM 782 C CA . THR A 1 98 ? -12.710 -11.394 7.809 1.00 96.31 98 THR A CA 1
ATOM 783 C C . THR A 1 98 ? -14.007 -10.971 7.132 1.00 96.31 98 THR A C 1
ATOM 785 O O . THR A 1 98 ? -15.078 -11.416 7.532 1.00 96.31 98 THR A O 1
ATOM 788 N N . ASP A 1 99 ? -13.913 -10.128 6.104 1.00 96.69 99 ASP A N 1
ATOM 789 C CA . ASP A 1 99 ? -15.060 -9.636 5.346 1.00 96.69 99 ASP A CA 1
ATOM 790 C C . ASP A 1 99 ? -14.859 -9.899 3.843 1.00 96.69 99 ASP A C 1
ATOM 792 O O . ASP A 1 99 ? -14.265 -9.085 3.128 1.00 96.69 99 ASP A O 1
ATOM 796 N N . PRO A 1 100 ? -15.381 -11.028 3.328 1.00 95.81 100 PRO A N 1
ATOM 797 C CA . PRO A 1 100 ? -15.294 -11.371 1.908 1.00 95.81 100 PRO A CA 1
ATOM 798 C C . PRO A 1 100 ? -15.976 -10.367 0.969 1.00 95.81 100 PRO A C 1
ATOM 800 O O . PRO A 1 100 ? -15.703 -10.366 -0.235 1.00 95.81 100 PRO A O 1
ATOM 803 N N . ARG A 1 101 ? -16.876 -9.528 1.499 1.00 95.25 101 ARG A N 1
ATOM 804 C CA . ARG A 1 101 ? -17.615 -8.502 0.755 1.00 95.25 101 ARG A CA 1
ATOM 805 C C . ARG A 1 101 ? -16.994 -7.114 0.918 1.00 95.25 101 ARG A C 1
ATOM 807 O O . ARG A 1 101 ? -17.619 -6.126 0.534 1.00 95.25 101 ARG A O 1
ATOM 814 N N . TYR A 1 102 ? -15.778 -7.020 1.458 1.00 95.88 102 TYR A N 1
ATOM 815 C CA . TYR A 1 102 ? -15.156 -5.730 1.697 1.00 95.88 102 TYR A CA 1
ATOM 816 C C . TYR A 1 102 ? -14.700 -5.073 0.388 1.00 95.88 102 TYR A C 1
ATOM 818 O O . TYR A 1 102 ? -13.624 -5.364 -0.141 1.00 95.88 102 TYR A O 1
ATOM 826 N N . LEU A 1 103 ? -15.534 -4.167 -0.130 1.00 95.94 103 LEU A N 1
ATOM 827 C CA . LEU A 1 103 ? -15.359 -3.503 -1.425 1.00 95.94 103 LEU A CA 1
ATOM 828 C C . LEU A 1 103 ? -13.959 -2.891 -1.596 1.00 95.94 103 LEU A C 1
ATOM 830 O O . LEU A 1 103 ? -13.309 -3.110 -2.617 1.00 95.94 103 LEU A O 1
ATOM 834 N N . PHE A 1 104 ? -13.462 -2.170 -0.584 1.00 96.12 104 PHE A N 1
ATOM 835 C CA . PHE A 1 104 ? -12.156 -1.510 -0.660 1.00 96.12 104 PHE A CA 1
ATOM 836 C C . PHE A 1 104 ? -10.996 -2.499 -0.789 1.00 96.12 104 PHE A C 1
ATOM 838 O O . PHE A 1 104 ? -10.047 -2.216 -1.519 1.00 96.12 104 PHE A O 1
ATOM 845 N N . ALA A 1 105 ? -11.073 -3.673 -0.156 1.00 97.00 105 ALA A N 1
ATOM 846 C CA . ALA A 1 105 ? -10.018 -4.675 -0.269 1.00 97.00 105 ALA A CA 1
ATOM 847 C C . ALA A 1 105 ? -9.961 -5.302 -1.674 1.00 97.00 105 ALA A C 1
ATOM 849 O O . ALA A 1 105 ? -8.866 -5.523 -2.194 1.00 97.00 105 ALA A O 1
ATOM 850 N N . HIS A 1 106 ? -11.113 -5.517 -2.325 1.00 97.62 106 HIS A N 1
ATOM 851 C CA . HIS A 1 106 ? -11.165 -5.948 -3.732 1.00 97.62 106 HIS A CA 1
ATOM 852 C C . HIS A 1 106 ? -10.579 -4.889 -4.670 1.00 97.62 106 HIS A C 1
ATOM 854 O O . HIS A 1 106 ? -9.697 -5.196 -5.472 1.00 97.62 106 HIS A O 1
ATOM 860 N N . SER A 1 107 ? -10.985 -3.625 -4.520 1.00 97.69 107 SER A N 1
ATOM 861 C CA . SER A 1 107 ? -10.438 -2.520 -5.320 1.00 97.69 107 SER A CA 1
ATOM 862 C C . SER A 1 107 ? -8.927 -2.361 -5.126 1.00 97.69 107 SER A C 1
ATOM 864 O O . SER A 1 107 ? -8.181 -2.204 -6.091 1.00 97.69 107 SER A O 1
ATOM 866 N N . ASN A 1 108 ? -8.441 -2.468 -3.889 1.00 98.38 108 ASN A N 1
ATOM 867 C CA . ASN A 1 108 ? -7.014 -2.365 -3.596 1.00 98.38 108 ASN A CA 1
ATOM 868 C C . ASN A 1 108 ? -6.201 -3.566 -4.107 1.00 98.38 108 ASN A C 1
ATOM 870 O O . ASN A 1 108 ? -5.035 -3.379 -4.456 1.00 98.38 108 ASN A O 1
ATOM 874 N N . LEU A 1 109 ? -6.785 -4.770 -4.208 1.00 98.38 109 LEU A N 1
ATOM 875 C CA . LEU A 1 109 ? -6.138 -5.907 -4.881 1.00 98.38 109 LEU A CA 1
ATOM 876 C C . LEU A 1 109 ? -5.996 -5.657 -6.381 1.00 98.38 109 LEU A C 1
ATOM 878 O O . LEU A 1 109 ? -4.937 -5.939 -6.940 1.00 98.38 109 LEU A O 1
ATOM 882 N N . ALA A 1 110 ? -7.022 -5.093 -7.023 1.00 98.25 110 ALA A N 1
ATOM 883 C CA . ALA A 1 110 ? -6.944 -4.738 -8.437 1.00 98.25 110 ALA A CA 1
ATOM 884 C C . ALA A 1 110 ? -5.820 -3.723 -8.695 1.00 98.25 110 ALA A C 1
ATOM 886 O O . ALA A 1 110 ? -4.968 -3.931 -9.558 1.00 98.25 110 ALA A O 1
ATOM 887 N N . GLU A 1 111 ? -5.755 -2.671 -7.877 1.00 98.50 111 GLU A N 1
ATOM 888 C CA . GLU A 1 111 ? -4.694 -1.660 -7.928 1.00 98.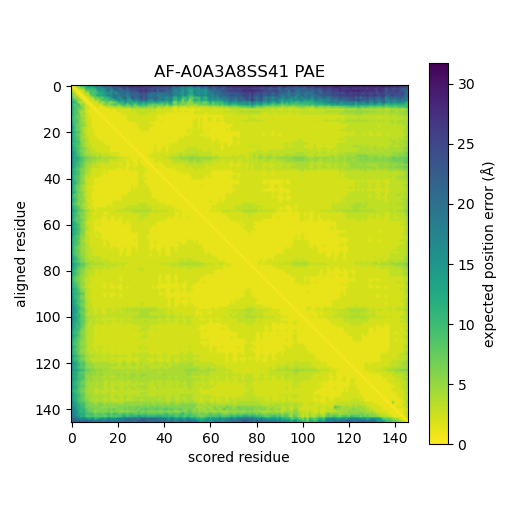50 111 GLU A CA 1
ATOM 889 C C . GLU A 1 111 ? -3.297 -2.239 -7.655 1.00 98.50 111 GLU A C 1
ATOM 891 O O . GLU A 1 111 ? -2.323 -1.864 -8.310 1.00 98.50 111 GLU A O 1
ATOM 896 N N . LEU A 1 112 ? -3.177 -3.164 -6.699 1.00 98.75 112 LEU A N 1
ATOM 897 C CA . LEU A 1 112 ? -1.920 -3.854 -6.412 1.00 98.75 112 LEU A CA 1
ATOM 898 C C . LEU A 1 112 ? -1.428 -4.648 -7.629 1.00 98.75 112 LEU A C 1
ATOM 900 O O . LEU A 1 112 ? -0.261 -4.531 -8.008 1.00 98.75 112 LEU A O 1
ATOM 904 N N . HIS A 1 113 ? -2.313 -5.421 -8.256 1.00 98.69 113 HIS A N 1
ATOM 905 C CA . HIS A 1 113 ? -1.968 -6.214 -9.431 1.00 98.69 113 HIS A CA 1
ATOM 906 C C . HIS A 1 113 ? -1.667 -5.344 -10.657 1.00 98.69 113 HIS A C 1
ATOM 908 O O . HIS A 1 113 ? -0.711 -5.624 -11.375 1.00 98.69 113 HIS A O 1
ATOM 914 N N . ASN A 1 114 ? -2.360 -4.218 -10.843 1.00 98.38 114 ASN A N 1
ATOM 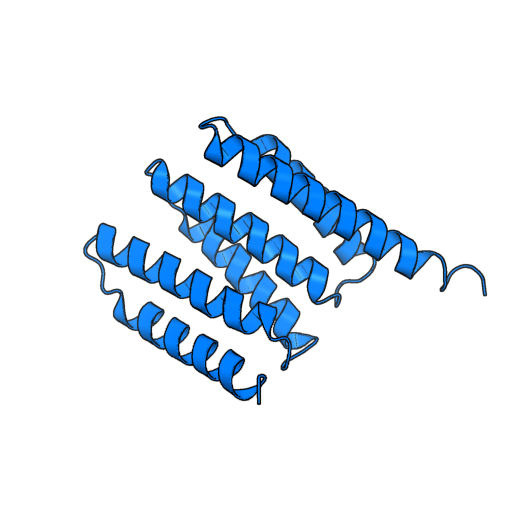915 C CA . ASN A 1 114 ? -1.976 -3.229 -11.857 1.00 98.38 114 ASN A CA 1
ATOM 916 C C . ASN A 1 114 ? -0.543 -2.713 -11.637 1.00 98.38 114 ASN A C 1
ATOM 918 O O . ASN A 1 114 ? 0.235 -2.585 -12.589 1.00 98.38 114 ASN A O 1
ATOM 922 N N . SER A 1 115 ? -0.165 -2.449 -10.382 1.00 98.50 115 SER A N 1
ATOM 923 C CA . SER A 1 115 ? 1.193 -2.027 -10.031 1.00 98.50 115 SER A CA 1
ATOM 924 C C . SER A 1 115 ? 2.250 -3.105 -10.290 1.00 98.50 115 SER A C 1
ATOM 926 O O . SER A 1 115 ? 3.320 -2.771 -10.809 1.00 98.50 115 SER A O 1
ATOM 928 N N . LEU A 1 116 ? 1.955 -4.373 -9.980 1.00 98.50 116 LEU A N 1
ATOM 929 C CA . LEU A 1 116 ? 2.825 -5.518 -10.276 1.00 98.50 116 LEU A CA 1
ATOM 930 C C . LEU A 1 116 ? 2.983 -5.741 -11.784 1.00 98.50 116 LEU A C 1
ATOM 932 O O . LEU A 1 116 ? 4.111 -5.818 -12.264 1.00 98.50 116 LEU A O 1
ATOM 936 N N . GLY A 1 117 ? 1.885 -5.724 -12.545 1.00 98.00 117 GLY A N 1
ATOM 937 C CA . GLY A 1 117 ? 1.917 -5.846 -14.005 1.00 98.00 117 GLY A CA 1
ATOM 938 C C . GLY A 1 117 ? 2.691 -4.705 -14.671 1.00 98.00 117 GLY A C 1
ATOM 939 O O . GLY A 1 117 ? 3.491 -4.934 -15.576 1.00 98.00 117 GLY A O 1
ATOM 940 N N . THR A 1 118 ? 2.537 -3.474 -14.170 1.00 97.06 118 THR A N 1
ATOM 941 C CA . THR A 1 118 ? 3.339 -2.321 -14.621 1.00 97.06 118 THR A CA 1
ATOM 942 C C . THR A 1 118 ? 4.828 -2.532 -14.340 1.00 97.06 118 THR A C 1
ATOM 944 O O . THR A 1 118 ? 5.672 -2.224 -15.183 1.00 97.06 118 THR A O 1
ATOM 947 N N . TYR A 1 119 ? 5.163 -3.069 -13.162 1.00 97.75 119 TYR A N 1
ATOM 948 C CA . TYR A 1 119 ? 6.546 -3.373 -12.811 1.00 97.75 119 TYR A CA 1
ATOM 949 C C . TYR A 1 119 ? 7.124 -4.468 -13.717 1.00 97.75 119 TYR A C 1
ATOM 951 O O . TYR A 1 119 ? 8.167 -4.236 -14.326 1.00 97.75 119 TYR A O 1
ATOM 959 N N . ALA A 1 120 ? 6.424 -5.591 -13.895 1.00 97.81 120 ALA A N 1
ATOM 960 C CA . ALA A 1 120 ? 6.824 -6.673 -14.798 1.00 97.81 120 ALA A CA 1
ATOM 961 C C . ALA A 1 120 ? 7.079 -6.160 -16.225 1.00 97.81 120 ALA A C 1
ATOM 963 O O . ALA A 1 120 ? 8.150 -6.381 -16.793 1.00 97.81 120 ALA A O 1
ATOM 964 N N . LEU A 1 121 ? 6.154 -5.358 -16.763 1.00 97.00 121 LEU A N 1
ATOM 965 C CA . LEU A 1 121 ? 6.292 -4.760 -18.090 1.00 97.00 121 LEU A CA 1
ATOM 966 C C . LEU A 1 121 ? 7.552 -3.888 -18.207 1.00 97.00 121 LEU A C 1
ATOM 968 O O . LEU A 1 121 ? 8.283 -3.988 -19.191 1.00 97.00 121 LEU A O 1
ATOM 972 N N . SER A 1 122 ? 7.853 -3.074 -17.186 1.00 95.94 122 SER A N 1
ATOM 973 C CA . SER A 1 122 ? 9.065 -2.237 -17.158 1.00 95.94 122 SER A CA 1
ATOM 974 C C . SER A 1 122 ? 10.373 -3.037 -17.098 1.00 95.94 122 SER A C 1
ATOM 976 O O . SER A 1 122 ? 11.441 -2.510 -17.412 1.00 95.94 122 SER A O 1
ATOM 978 N N . ARG A 1 123 ? 10.292 -4.311 -16.701 1.00 96.44 123 ARG A N 1
ATOM 979 C CA . ARG A 1 123 ? 11.408 -5.261 -16.654 1.00 96.44 123 ARG A CA 1
ATOM 980 C C . ARG A 1 123 ? 11.489 -6.154 -17.895 1.00 96.44 123 ARG A C 1
ATOM 982 O O . ARG A 1 123 ? 12.436 -6.929 -18.002 1.00 96.44 123 ARG A O 1
ATOM 989 N N . GLY A 1 124 ? 10.550 -6.028 -18.837 1.00 97.44 124 GLY A N 1
ATOM 990 C CA . GLY A 1 124 ? 10.439 -6.920 -19.996 1.00 97.44 124 GLY A CA 1
ATOM 991 C C . GLY A 1 124 ? 9.939 -8.325 -19.639 1.00 97.44 124 GLY A C 1
ATOM 992 O O . GLY A 1 124 ? 10.180 -9.268 -20.389 1.00 97.44 124 GLY A O 1
ATOM 993 N N . GLU A 1 125 ? 9.284 -8.466 -18.488 1.00 97.94 125 GLU A N 1
ATOM 994 C CA . GLU A 1 125 ? 8.659 -9.700 -18.008 1.00 97.94 125 GLU A CA 1
ATOM 995 C C . GLU A 1 125 ? 7.191 -9.766 -18.471 1.00 97.94 125 GLU A C 1
ATOM 997 O O . GLU A 1 125 ? 6.612 -8.754 -18.871 1.00 97.94 125 GLU A O 1
ATOM 1002 N N . ASP A 1 126 ? 6.579 -10.954 -18.436 1.00 97.50 126 ASP A N 1
ATOM 1003 C CA . ASP A 1 126 ? 5.174 -11.144 -18.826 1.00 97.50 126 ASP A CA 1
ATOM 1004 C C . ASP A 1 126 ? 4.213 -10.582 -17.756 1.00 97.50 126 ASP A C 1
ATOM 1006 O O . ASP A 1 126 ? 4.180 -11.112 -16.642 1.00 97.50 126 ASP A O 1
ATOM 1010 N N . PRO A 1 127 ? 3.403 -9.547 -18.062 1.00 98.00 127 PRO A N 1
ATOM 1011 C CA . PRO A 1 127 ? 2.463 -8.968 -17.106 1.00 98.00 127 PRO A CA 1
ATOM 1012 C C . PRO A 1 127 ? 1.117 -9.709 -17.054 1.00 98.00 127 PRO A C 1
ATOM 1014 O O . PRO A 1 127 ? 0.285 -9.389 -16.202 1.00 98.00 127 PRO A O 1
ATOM 1017 N N . SER A 1 128 ? 0.865 -10.663 -17.961 1.00 97.94 128 SER A N 1
ATOM 1018 C CA . SER A 1 128 ? -0.440 -11.327 -18.114 1.00 97.94 128 SER A CA 1
ATOM 1019 C C . SER A 1 128 ? -0.986 -11.919 -16.808 1.00 97.94 128 SER A C 1
ATOM 1021 O O . SER A 1 128 ? -2.161 -11.685 -16.512 1.00 97.94 128 SER A O 1
ATOM 1023 N N . PRO A 1 129 ? -0.173 -12.587 -15.961 1.00 97.69 129 PRO A N 1
ATOM 1024 C CA . PRO A 1 129 ? -0.670 -13.137 -14.703 1.00 97.69 129 PRO A CA 1
ATOM 1025 C C . PRO A 1 129 ? -1.217 -12.073 -13.741 1.00 97.69 129 PRO A C 1
ATOM 1027 O O . PRO A 1 129 ? -2.145 -12.349 -12.980 1.00 97.69 129 PRO A O 1
ATOM 1030 N N . ASP A 1 130 ? -0.641 -10.873 -13.723 1.00 98.00 130 ASP A N 1
ATOM 1031 C CA . ASP A 1 130 ? -1.117 -9.789 -12.863 1.00 98.00 130 ASP A CA 1
ATOM 1032 C C . ASP A 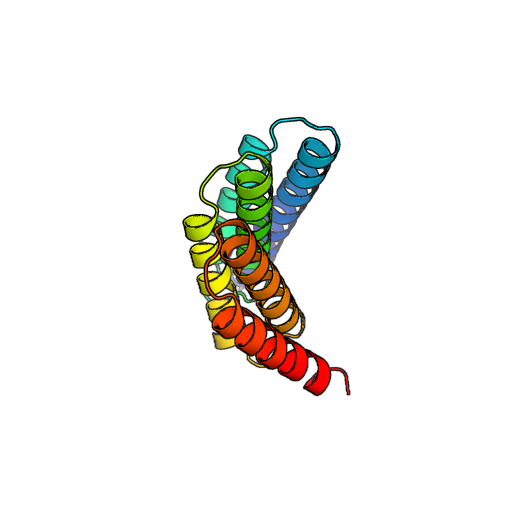1 130 ? -2.321 -9.073 -13.473 1.00 98.00 130 ASP A C 1
ATOM 1034 O O . ASP A 1 130 ? -3.267 -8.749 -12.759 1.00 98.00 130 ASP A O 1
ATOM 1038 N N . VAL A 1 131 ? -2.359 -8.912 -14.797 1.00 97.50 131 VAL A N 1
ATOM 1039 C CA . VAL A 1 131 ? -3.534 -8.361 -15.491 1.00 97.50 131 VAL A CA 1
ATOM 1040 C C . VAL A 1 131 ? -4.777 -9.217 -15.232 1.00 97.50 131 VAL A C 1
ATOM 1042 O O . VAL A 1 131 ? -5.842 -8.682 -14.919 1.00 97.50 131 VAL A O 1
ATOM 1045 N N . GLU A 1 132 ? -4.655 -10.544 -15.301 1.00 98.06 132 GLU A N 1
ATOM 1046 C CA . GLU A 1 132 ? -5.764 -11.462 -15.009 1.00 98.06 132 GLU A CA 1
ATOM 1047 C C . GLU A 1 132 ? -6.279 -11.308 -13.572 1.00 98.06 132 GLU A C 1
ATOM 1049 O O . GLU A 1 132 ? -7.489 -11.200 -13.356 1.00 98.06 132 GLU A O 1
ATOM 1054 N N . ARG A 1 133 ? -5.371 -11.216 -12.594 1.00 97.75 133 ARG A N 1
ATOM 1055 C CA . ARG A 1 133 ? -5.732 -11.019 -11.181 1.00 97.75 133 ARG A CA 1
ATOM 1056 C C . ARG A 1 133 ? -6.355 -9.650 -10.920 1.00 97.75 133 ARG A C 1
ATOM 1058 O O . ARG A 1 133 ? -7.292 -9.551 -10.129 1.00 97.75 133 ARG A O 1
ATOM 1065 N N . ALA A 1 134 ? -5.884 -8.603 -11.598 1.00 97.56 134 ALA A N 1
ATOM 1066 C CA . ALA A 1 134 ? -6.486 -7.277 -11.507 1.00 97.56 134 ALA A CA 1
ATOM 1067 C C . ALA A 1 134 ? -7.935 -7.278 -12.018 1.00 97.56 134 ALA A C 1
ATOM 1069 O O . ALA A 1 134 ? -8.824 -6.713 -11.377 1.00 97.56 134 ALA A O 1
ATOM 1070 N N . LEU A 1 135 ? -8.191 -7.962 -13.139 1.00 96.50 135 LEU A N 1
ATOM 1071 C CA . LEU A 1 135 ? -9.534 -8.122 -13.700 1.00 96.50 135 LEU A CA 1
ATOM 1072 C C . LEU A 1 135 ? -10.455 -8.928 -12.779 1.00 96.50 135 LEU A C 1
ATOM 1074 O O . LEU A 1 135 ? -11.622 -8.567 -12.623 1.00 96.50 135 LEU A O 1
ATOM 1078 N N . GLU A 1 136 ? -9.958 -10.006 -12.173 1.00 94.94 136 GLU A N 1
ATOM 1079 C CA . GLU A 1 136 ? -10.716 -10.800 -11.201 1.00 94.94 136 GLU A CA 1
ATOM 1080 C C . GLU A 1 136 ? -11.125 -9.953 -9.988 1.00 94.94 136 GLU A C 1
ATOM 1082 O O . GLU A 1 136 ? -12.312 -9.877 -9.662 1.00 94.94 136 GLU A O 1
ATOM 1087 N N . ALA A 1 137 ? -10.169 -9.249 -9.377 1.00 93.62 137 ALA A N 1
ATOM 1088 C CA . ALA A 1 137 ? -10.420 -8.392 -8.221 1.00 93.62 137 ALA A CA 1
ATOM 1089 C C . ALA A 1 137 ? -11.385 -7.236 -8.552 1.00 93.62 137 ALA A C 1
ATOM 1091 O O . ALA A 1 137 ? -12.324 -6.969 -7.800 1.00 93.62 137 ALA A O 1
ATOM 1092 N N . GLY A 1 138 ? -11.223 -6.600 -9.718 1.00 91.81 138 GLY A N 1
ATOM 1093 C CA . GLY A 1 138 ? -12.122 -5.542 -10.18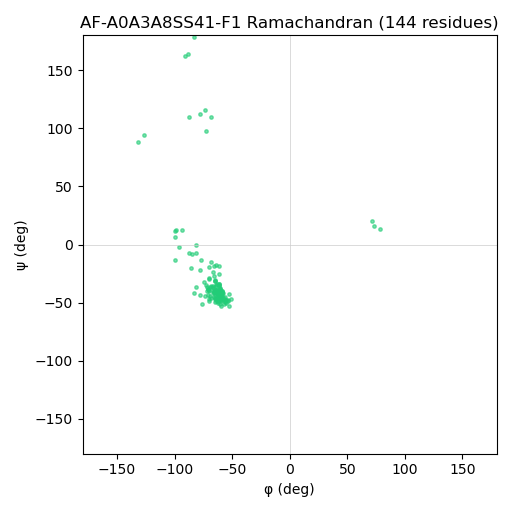7 1.00 91.81 138 GLY A CA 1
ATOM 1094 C C . GLY A 1 138 ? -13.557 -6.031 -10.421 1.00 91.81 138 GLY A C 1
ATOM 1095 O O . GLY A 1 138 ? -14.513 -5.345 -10.060 1.00 91.81 138 GLY A O 1
ATOM 1096 N N . ARG A 1 139 ? -13.734 -7.245 -10.960 1.00 92.50 139 ARG A N 1
ATOM 1097 C CA . ARG A 1 139 ? -15.062 -7.878 -11.082 1.00 92.50 139 ARG A CA 1
ATOM 1098 C C . ARG A 1 139 ? -15.677 -8.175 -9.717 1.00 92.50 139 ARG A C 1
ATOM 1100 O O . ARG A 1 139 ? -16.878 -7.978 -9.553 1.00 92.50 139 ARG A O 1
ATOM 1107 N N . GLY A 1 140 ? -14.864 -8.617 -8.756 1.00 88.00 140 GLY A N 1
ATOM 1108 C CA . GLY A 1 140 ? -15.283 -8.804 -7.367 1.00 88.00 140 GLY A CA 1
ATOM 1109 C C . GLY A 1 140 ? -15.837 -7.516 -6.759 1.00 88.00 140 GLY A C 1
ATOM 1110 O O . GLY A 1 140 ? -16.922 -7.536 -6.186 1.00 88.00 140 GLY A O 1
ATOM 1111 N N . ALA A 1 141 ? -15.150 -6.388 -6.963 1.00 88.69 141 ALA A N 1
ATOM 1112 C CA . ALA A 1 141 ? -15.620 -5.081 -6.506 1.00 88.69 141 ALA A CA 1
ATOM 1113 C C . ALA A 1 141 ? -16.950 -4.669 -7.170 1.00 88.69 141 ALA A C 1
ATOM 1115 O O . ALA A 1 141 ? -1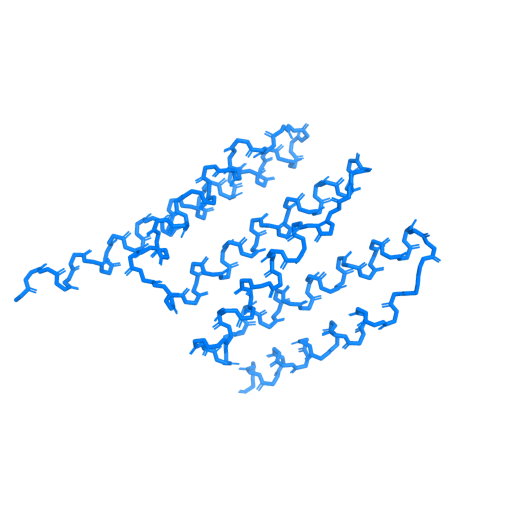7.898 -4.319 -6.473 1.00 88.69 141 ALA A O 1
ATOM 1116 N N . LEU A 1 142 ? -17.061 -4.779 -8.500 1.00 89.25 142 LEU A N 1
ATOM 1117 C CA . LEU A 1 142 ? -18.286 -4.415 -9.231 1.00 89.25 142 LEU A CA 1
ATOM 1118 C C . LEU A 1 142 ? -19.507 -5.252 -8.830 1.00 89.25 142 LEU A C 1
ATOM 1120 O O . LEU A 1 142 ? -20.622 -4.742 -8.810 1.00 89.25 142 LEU A O 1
ATOM 1124 N N . ALA A 1 143 ? -19.316 -6.530 -8.496 1.00 89.00 143 ALA A N 1
ATOM 1125 C CA . ALA A 1 143 ? -20.406 -7.398 -8.050 1.00 89.00 143 ALA A CA 1
ATOM 1126 C C . ALA A 1 143 ? -20.971 -7.012 -6.668 1.00 89.00 143 ALA A C 1
ATOM 1128 O O . ALA A 1 143 ? -22.038 -7.494 -6.289 1.00 89.00 143 ALA A O 1
ATOM 1129 N N . LEU A 1 144 ? -20.250 -6.184 -5.906 1.00 85.31 144 LEU A N 1
ATOM 1130 C CA . LEU A 1 144 ? -20.629 -5.733 -4.565 1.00 85.31 144 LEU A CA 1
ATOM 1131 C C . LEU A 1 144 ? -21.253 -4.328 -4.553 1.00 85.31 144 LEU A C 1
ATOM 1133 O O . LEU A 1 144 ? -21.839 -3.961 -3.539 1.00 85.31 144 LEU A O 1
ATOM 1137 N N . ASP A 1 145 ? -21.135 -3.579 -5.654 1.00 73.12 145 ASP A N 1
ATOM 1138 C CA . ASP A 1 145 ? -21.627 -2.200 -5.840 1.00 73.12 145 ASP A CA 1
ATOM 1139 C C . ASP A 1 145 ? -23.038 -2.136 -6.477 1.00 73.12 145 ASP A C 1
ATOM 1141 O O . ASP A 1 145 ? -23.482 -1.083 -6.934 1.00 73.12 145 ASP A O 1
ATOM 1145 N N . GLY A 1 146 ? -23.741 -3.276 -6.549 1.00 56.19 146 GLY A N 1
ATOM 1146 C CA . GLY A 1 146 ? -25.059 -3.434 -7.186 1.00 56.19 146 GLY A CA 1
ATOM 1147 C C . GLY A 1 146 ? -26.194 -3.806 -6.242 1.00 56.19 146 GLY A C 1
ATOM 1148 O O . GLY A 1 146 ? -25.924 -4.345 -5.143 1.00 56.19 146 GLY A O 1
#